Protein AF-A0A7Y4A2B8-F1 (afdb_monomer_lite)

Foldseek 3Di:
DKWAWDQDPVRDTDTDDDPDPVPRPGDTDDDPVVVVVVCVVVPDDPVNVVVVVVVVVVCCCVVPPVVVVVVVVVVVVVVVD

Structure (mmCIF, N/CA/C/O backbone):
data_AF-A0A7Y4A2B8-F1
#
_entry.id   AF-A0A7Y4A2B8-F1
#
loop_
_atom_site.group_PDB
_atom_site.id
_atom_site.type_symbol
_atom_site.label_atom_id
_atom_site.label_alt_id
_atom_site.label_comp_id
_atom_site.label_asym_id
_atom_site.label_entity_id
_atom_site.label_seq_id
_atom_site.pdbx_PDB_ins_code
_atom_site.Cartn_x
_atom_site.Cartn_y
_atom_site.Cartn_z
_atom_site.occupancy
_atom_site.B_iso_or_equiv
_atom_site.auth_seq_id
_atom_site.auth_comp_id
_atom_site.auth_asym_id
_atom_site.auth_atom_id
_atom_site.pdbx_PDB_model_num
ATOM 1 N N . MET A 1 1 ? 12.340 -7.205 -16.889 1.00 67.12 1 MET A N 1
ATOM 2 C CA . MET A 1 1 ? 13.450 -6.237 -16.821 1.00 67.12 1 MET A CA 1
ATOM 3 C C . MET A 1 1 ? 12.965 -4.946 -17.446 1.00 67.12 1 MET A C 1
ATOM 5 O O . MET A 1 1 ? 12.523 -4.996 -18.593 1.00 67.12 1 MET A O 1
ATOM 9 N N . PRO A 1 2 ? 12.966 -3.838 -16.691 1.00 75.31 2 PRO A N 1
ATOM 10 C CA . PRO A 1 2 ? 12.463 -2.565 -17.178 1.00 75.31 2 PRO A CA 1
ATOM 11 C C . PRO A 1 2 ? 13.264 -2.113 -18.398 1.00 75.31 2 PRO A C 1
ATOM 13 O O . PRO A 1 2 ? 14.488 -2.218 -18.421 1.00 75.31 2 PRO A O 1
ATOM 16 N N . THR A 1 3 ? 12.565 -1.639 -19.422 1.00 84.06 3 THR A N 1
ATOM 17 C CA . THR A 1 3 ? 13.167 -1.183 -20.678 1.00 84.06 3 THR A CA 1
ATOM 18 C C . THR A 1 3 ? 12.861 0.288 -20.889 1.00 84.06 3 THR A C 1
ATOM 20 O O . THR A 1 3 ? 11.750 0.746 -20.622 1.00 84.06 3 THR A O 1
ATOM 23 N N . CYS A 1 4 ? 13.851 1.047 -21.352 1.00 85.88 4 CYS A N 1
ATOM 24 C CA . CYS A 1 4 ? 13.653 2.452 -21.668 1.00 85.88 4 CYS A CA 1
ATOM 25 C C . CYS A 1 4 ? 13.078 2.593 -23.076 1.00 85.88 4 CYS A C 1
ATOM 27 O O . CYS A 1 4 ? 13.548 1.959 -24.022 1.00 85.88 4 CYS A O 1
ATOM 29 N N . ALA A 1 5 ? 12.075 3.446 -23.225 1.00 86.69 5 ALA A N 1
ATOM 30 C CA . ALA A 1 5 ? 11.457 3.763 -24.494 1.00 86.69 5 ALA A CA 1
ATOM 31 C C . ALA A 1 5 ? 11.435 5.269 -24.720 1.00 86.69 5 ALA A C 1
ATOM 33 O O . ALA A 1 5 ? 10.916 6.041 -23.911 1.00 86.69 5 ALA A O 1
ATOM 34 N N . LEU A 1 6 ? 11.990 5.680 -25.855 1.00 85.88 6 LEU A N 1
ATOM 35 C CA . LEU A 1 6 ? 12.088 7.078 -26.247 1.00 85.88 6 LEU A CA 1
ATOM 36 C C . LEU A 1 6 ? 11.212 7.328 -27.483 1.00 85.88 6 LEU A C 1
ATOM 38 O O . LEU A 1 6 ? 11.186 6.487 -28.390 1.00 85.88 6 LEU A O 1
ATOM 42 N N . PRO A 1 7 ? 10.478 8.454 -27.539 1.00 84.50 7 PRO A N 1
ATOM 43 C CA . PRO A 1 7 ? 9.719 8.818 -28.724 1.00 84.50 7 PRO A CA 1
ATOM 44 C C . PRO A 1 7 ? 10.673 9.177 -29.869 1.00 84.50 7 PRO A C 1
ATOM 46 O O . PRO A 1 7 ? 11.612 9.953 -29.698 1.00 84.50 7 PRO A O 1
ATOM 49 N N . ASN A 1 8 ? 10.427 8.621 -31.051 1.00 80.94 8 ASN A N 1
ATOM 50 C CA . ASN A 1 8 ? 11.132 8.989 -32.271 1.00 80.94 8 ASN A CA 1
ATOM 51 C C . ASN A 1 8 ? 10.494 10.235 -32.921 1.00 80.94 8 ASN A C 1
ATOM 53 O O . ASN A 1 8 ? 9.377 10.634 -32.591 1.00 80.94 8 ASN A O 1
ATOM 57 N N . ASN A 1 9 ? 11.169 10.822 -33.914 1.00 83.75 9 ASN A N 1
ATOM 58 C CA . ASN A 1 9 ? 10.682 12.008 -34.644 1.00 83.75 9 ASN A CA 1
ATOM 59 C C . ASN A 1 9 ? 9.373 11.782 -35.434 1.00 83.75 9 ASN A C 1
ATOM 61 O O . ASN A 1 9 ? 8.849 12.715 -36.034 1.00 83.75 9 ASN A O 1
ATOM 65 N N . GLN A 1 10 ? 8.863 10.549 -35.468 1.00 85.50 10 GLN A N 1
ATOM 66 C CA . GLN A 1 10 ? 7.606 10.163 -36.110 1.00 85.50 10 GLN A CA 1
ATOM 67 C C . 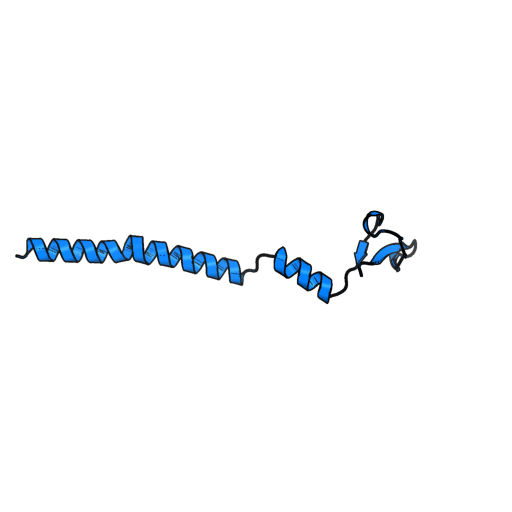GLN A 1 10 ? 6.475 9.946 -35.085 1.00 85.50 10 GLN A C 1
ATOM 69 O O . GLN A 1 10 ? 5.362 9.611 -35.480 1.00 85.50 10 GLN A O 1
ATOM 74 N N . GLY A 1 11 ? 6.744 10.140 -33.788 1.00 79.69 11 GLY A N 1
ATOM 75 C CA . GLY A 1 11 ? 5.773 9.993 -32.701 1.00 79.69 11 GLY A CA 1
ATOM 76 C C . GLY A 1 11 ? 5.597 8.565 -32.173 1.00 79.69 11 GLY A C 1
ATOM 77 O O . GLY A 1 11 ? 4.691 8.329 -31.378 1.00 79.69 11 GLY A O 1
ATOM 78 N N . PHE A 1 12 ? 6.439 7.613 -32.580 1.00 85.50 12 PHE A N 1
ATOM 79 C CA . PHE A 1 12 ? 6.402 6.230 -32.093 1.00 85.50 12 PHE A CA 1
ATOM 80 C C . PHE A 1 12 ? 7.422 5.998 -30.979 1.00 85.50 12 PHE A C 1
ATOM 82 O O . PHE A 1 12 ? 8.493 6.599 -30.975 1.00 85.50 12 PHE A O 1
ATOM 89 N N . LEU A 1 13 ? 7.114 5.083 -30.059 1.00 83.75 13 LEU A N 1
ATOM 90 C CA . LEU A 1 13 ? 8.041 4.656 -29.012 1.00 83.75 13 LEU A CA 1
ATOM 91 C C . LEU A 1 13 ? 9.013 3.610 -29.563 1.00 83.75 13 LEU A C 1
ATOM 93 O O . LEU A 1 13 ? 8.590 2.592 -30.109 1.00 83.75 13 LEU A O 1
ATOM 97 N N . HIS A 1 14 ? 10.311 3.850 -29.397 1.00 83.94 14 HIS A N 1
ATOM 98 C CA . HIS A 1 14 ? 11.363 2.895 -29.729 1.00 83.94 14 HIS A CA 1
ATOM 99 C C . HIS A 1 14 ? 12.102 2.469 -28.459 1.00 83.94 14 HIS A C 1
ATOM 101 O O . HIS A 1 14 ? 12.465 3.314 -27.640 1.00 83.94 14 HIS A O 1
ATOM 107 N N . VAL A 1 15 ? 12.340 1.164 -28.310 1.00 82.81 15 VAL A N 1
ATOM 108 C CA . VAL A 1 15 ? 13.057 0.600 -27.160 1.00 82.81 15 VAL A CA 1
ATOM 109 C C . VAL A 1 15 ? 14.551 0.870 -27.309 1.00 82.81 15 VAL A C 1
ATOM 111 O O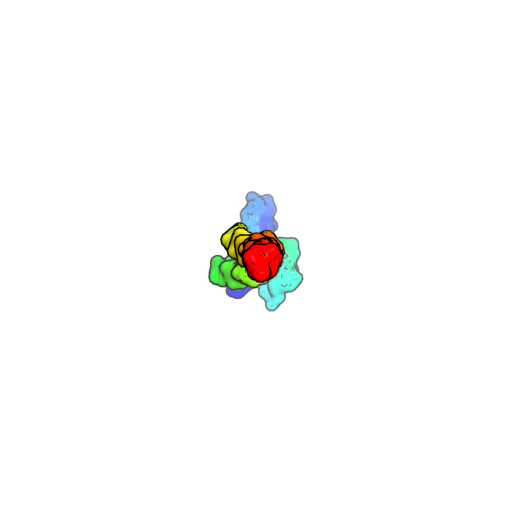 . VAL A 1 15 ? 15.153 0.534 -28.328 1.00 82.81 15 VAL A O 1
ATOM 114 N N . VAL A 1 16 ? 15.154 1.486 -26.300 1.00 82.75 16 VAL A N 1
ATOM 115 C CA . VAL A 1 16 ? 16.586 1.775 -26.247 1.00 82.75 16 VAL A CA 1
ATOM 116 C C . VAL A 1 16 ? 17.190 0.986 -25.094 1.00 82.75 16 VAL A C 1
ATOM 118 O O . VAL A 1 16 ? 16.689 1.024 -23.971 1.00 82.75 16 VAL A O 1
ATOM 121 N N . ASN A 1 17 ? 18.269 0.261 -25.383 1.00 76.62 17 ASN A N 1
ATOM 122 C CA . ASN A 1 17 ? 19.037 -0.431 -24.358 1.00 76.62 17 ASN A CA 1
ATOM 123 C C . ASN A 1 17 ? 19.965 0.582 -23.686 1.00 76.62 17 ASN A C 1
ATOM 125 O O . ASN A 1 17 ? 20.846 1.139 -24.340 1.00 76.62 17 ASN A O 1
ATOM 129 N N . LEU A 1 18 ? 19.727 0.823 -22.403 1.00 76.94 18 LEU A N 1
ATOM 130 C CA . LEU A 1 18 ? 20.605 1.584 -21.520 1.00 76.94 18 LEU A CA 1
ATOM 131 C C . LEU A 1 18 ? 21.278 0.610 -20.550 1.00 76.94 18 LEU A C 1
ATOM 133 O O . LEU A 1 18 ? 20.699 -0.431 -20.231 1.00 76.94 18 LEU A O 1
ATOM 137 N N . ASP A 1 19 ? 22.475 0.962 -20.082 1.00 76.19 19 ASP A N 1
ATOM 138 C CA . ASP A 1 19 ? 23.191 0.185 -19.063 1.00 76.19 19 ASP A CA 1
ATOM 139 C C . ASP A 1 19 ? 22.505 0.290 -17.688 1.00 76.19 19 ASP A C 1
ATOM 141 O O . ASP A 1 19 ? 22.496 -0.679 -16.928 1.00 76.19 19 ASP A O 1
ATOM 145 N N . ASP A 1 20 ? 21.866 1.432 -17.401 1.00 77.56 20 ASP A N 1
ATOM 146 C CA . ASP A 1 20 ? 20.995 1.641 -16.244 1.00 77.56 20 ASP A CA 1
ATOM 147 C C . ASP A 1 20 ? 19.661 2.279 -16.675 1.00 77.56 20 ASP A C 1
ATOM 149 O O . ASP A 1 20 ? 19.603 3.204 -17.488 1.00 77.56 20 ASP A O 1
ATOM 153 N N . VAL A 1 21 ? 18.560 1.784 -16.112 1.00 76.12 21 VAL A N 1
ATOM 154 C CA . VAL A 1 21 ? 17.212 2.328 -16.323 1.00 76.12 21 VAL A CA 1
ATOM 155 C C . VAL A 1 21 ? 17.055 3.689 -15.639 1.00 76.12 21 VAL A C 1
ATOM 157 O O . VAL A 1 21 ? 16.236 4.493 -16.083 1.00 76.12 21 VAL A O 1
ATOM 160 N N . ALA A 1 22 ? 17.854 3.980 -14.606 1.00 78.44 22 ALA A N 1
ATOM 161 C CA . ALA A 1 22 ? 17.876 5.283 -13.940 1.00 78.44 22 ALA A CA 1
ATOM 162 C C . ALA A 1 22 ? 18.250 6.439 -14.887 1.00 78.44 22 ALA A C 1
ATOM 164 O O . ALA A 1 22 ? 17.808 7.569 -14.680 1.00 78.44 22 ALA A O 1
ATOM 165 N N . ASP A 1 23 ? 18.987 6.145 -15.960 1.00 82.56 23 ASP A N 1
ATOM 166 C CA . ASP A 1 23 ? 19.396 7.124 -16.970 1.00 82.56 23 ASP A CA 1
ATOM 167 C C . ASP A 1 23 ? 18.338 7.330 -18.072 1.00 82.56 23 ASP A C 1
ATOM 169 O O . ASP A 1 23 ? 18.538 8.097 -19.020 1.00 82.56 23 ASP A O 1
ATOM 173 N N . CYS A 1 24 ? 17.186 6.658 -17.975 1.00 84.88 24 CYS A N 1
ATOM 174 C CA . CYS A 1 24 ? 16.101 6.805 -18.936 1.00 84.88 24 CYS A CA 1
ATOM 175 C C . CYS A 1 24 ? 15.406 8.164 -18.781 1.00 84.88 24 CYS A C 1
ATOM 177 O O . CYS A 1 24 ? 14.682 8.414 -17.821 1.00 84.88 24 CYS A O 1
ATOM 179 N N . THR A 1 25 ? 15.556 9.033 -19.780 1.00 84.00 25 THR A N 1
ATOM 180 C CA . THR A 1 25 ? 14.879 10.343 -19.842 1.00 84.00 25 THR A CA 1
ATOM 181 C C . THR A 1 25 ? 13.464 10.278 -20.430 1.00 84.00 25 THR A C 1
ATOM 183 O O . THR A 1 25 ? 12.774 11.295 -20.498 1.00 84.00 25 THR A O 1
ATOM 186 N N . GLY A 1 26 ? 13.045 9.096 -20.890 1.00 82.62 26 GLY A N 1
ATOM 187 C CA . GLY A 1 26 ? 11.766 8.849 -21.549 1.00 82.62 26 GLY A CA 1
ATOM 188 C C . GLY A 1 26 ? 10.794 8.051 -20.690 1.00 82.62 26 GLY A C 1
ATOM 189 O O . GLY A 1 26 ? 10.607 8.311 -19.505 1.00 82.62 26 GLY A O 1
ATOM 190 N N . TYR A 1 27 ? 10.156 7.065 -21.314 1.00 81.81 27 TYR A N 1
ATOM 191 C CA . TYR A 1 27 ? 9.206 6.181 -20.655 1.00 81.81 27 TYR A CA 1
ATOM 192 C C . TYR A 1 27 ? 9.892 4.883 -20.250 1.00 81.81 27 TYR A C 1
ATOM 194 O O . TYR A 1 27 ? 10.527 4.229 -21.074 1.00 81.81 27 TYR A O 1
ATOM 202 N N . VAL A 1 28 ? 9.718 4.476 -18.997 1.00 84.88 28 VAL A N 1
ATOM 203 C CA . VAL A 1 28 ? 10.141 3.153 -18.537 1.00 84.88 28 VAL A CA 1
ATOM 204 C C . VAL A 1 28 ? 8.975 2.192 -18.724 1.00 84.88 28 VAL A C 1
ATOM 206 O O . VAL A 1 28 ? 7.921 2.347 -18.109 1.00 84.88 28 VAL A O 1
ATOM 209 N N . MET A 1 29 ? 9.161 1.204 -19.591 1.00 83.12 29 MET A N 1
ATOM 210 C CA . MET A 1 29 ? 8.208 0.125 -19.801 1.00 83.12 29 MET A CA 1
ATOM 211 C C . MET A 1 29 ? 8.603 -1.074 -18.941 1.00 83.12 29 MET A C 1
ATOM 213 O O . MET A 1 29 ? 9.732 -1.564 -19.014 1.00 83.12 29 MET A O 1
ATOM 217 N N . VAL A 1 30 ? 7.662 -1.547 -18.132 1.00 84.19 30 VAL A N 1
ATOM 218 C CA . VAL A 1 30 ? 7.799 -2.737 -17.282 1.00 84.19 30 VAL A CA 1
ATOM 219 C C . VAL A 1 30 ? 6.931 -3.863 -17.823 1.00 84.19 30 VAL A C 1
ATOM 221 O O . VAL A 1 30 ? 5.931 -3.613 -18.500 1.00 84.19 30 VAL A O 1
ATOM 224 N N . ASN A 1 31 ? 7.305 -5.109 -17.533 1.00 85.69 31 ASN A N 1
ATOM 225 C CA . ASN A 1 31 ? 6.442 -6.235 -17.873 1.00 85.69 31 ASN A CA 1
ATOM 226 C C . ASN A 1 31 ? 5.176 -6.229 -16.994 1.00 85.69 31 ASN A C 1
ATOM 228 O O . ASN A 1 31 ? 5.184 -5.677 -15.894 1.00 85.69 31 ASN A O 1
ATOM 232 N N . LEU A 1 32 ? 4.103 -6.883 -17.449 1.00 82.44 32 LEU A N 1
ATOM 233 C CA . LEU A 1 32 ? 2.831 -6.949 -16.723 1.00 82.44 32 LEU A CA 1
ATOM 234 C C . LEU A 1 32 ? 3.001 -7.527 -15.308 1.00 82.44 32 LEU A C 1
ATOM 236 O O . LEU A 1 32 ? 2.416 -7.014 -14.360 1.00 82.44 32 LEU A O 1
ATOM 240 N N . ASP A 1 33 ? 3.844 -8.548 -15.154 1.00 84.62 33 ASP A N 1
ATOM 241 C CA . ASP A 1 33 ? 4.107 -9.170 -13.852 1.00 84.62 33 ASP A CA 1
ATOM 242 C C . ASP A 1 33 ? 4.817 -8.209 -12.884 1.00 84.62 33 ASP A C 1
ATOM 244 O O . ASP A 1 33 ? 4.476 -8.141 -11.706 1.00 84.62 33 ASP A O 1
ATOM 248 N N . GLU A 1 34 ? 5.771 -7.418 -13.389 1.00 81.12 34 GLU A N 1
ATOM 249 C CA . GLU A 1 34 ? 6.486 -6.396 -12.610 1.00 81.12 34 GLU A CA 1
ATOM 250 C C . GLU A 1 34 ? 5.549 -5.232 -12.250 1.00 81.12 34 GLU A C 1
ATOM 252 O O . GLU A 1 34 ? 5.592 -4.725 -11.132 1.00 81.12 34 GLU A O 1
ATOM 257 N N . TYR A 1 35 ? 4.662 -4.840 -13.169 1.00 81.62 35 TYR A N 1
ATOM 258 C CA . TYR A 1 35 ? 3.632 -3.836 -12.911 1.00 81.62 35 TYR A CA 1
ATOM 259 C C . TYR A 1 35 ? 2.671 -4.277 -11.804 1.00 81.62 35 TYR A C 1
ATOM 261 O O . TYR A 1 35 ? 2.422 -3.514 -10.873 1.00 81.62 35 TYR A O 1
ATOM 269 N N . ASN A 1 36 ? 2.170 -5.513 -11.879 1.00 83.62 36 ASN A N 1
ATOM 270 C CA . ASN A 1 36 ? 1.264 -6.066 -10.875 1.00 83.62 36 ASN A CA 1
ATOM 271 C C . ASN A 1 36 ? 1.934 -6.131 -9.502 1.00 83.62 36 ASN A C 1
ATOM 273 O O . ASN A 1 36 ? 1.317 -5.738 -8.519 1.00 83.62 36 ASN A O 1
ATOM 277 N N . LEU A 1 37 ? 3.206 -6.544 -9.441 1.00 83.94 37 LEU A N 1
ATOM 278 C CA . LEU A 1 37 ? 3.983 -6.535 -8.203 1.00 83.94 37 LEU A CA 1
ATOM 279 C C . LEU A 1 37 ? 4.056 -5.124 -7.596 1.00 83.94 37 LEU A C 1
ATOM 281 O O . LEU A 1 37 ? 3.825 -4.954 -6.407 1.00 83.94 37 LEU A O 1
ATOM 285 N N . ILE A 1 38 ? 4.367 -4.099 -8.398 1.00 80.62 38 ILE A N 1
ATOM 286 C CA . ILE A 1 38 ? 4.471 -2.718 -7.900 1.00 80.62 38 ILE A CA 1
ATOM 287 C C . ILE A 1 38 ? 3.101 -2.193 -7.458 1.00 80.62 38 ILE A C 1
ATOM 289 O O . ILE A 1 38 ? 3.013 -1.522 -6.427 1.00 80.62 38 ILE A O 1
ATOM 293 N N . MET A 1 39 ? 2.034 -2.484 -8.207 1.00 82.12 39 MET A N 1
ATOM 294 C CA . MET A 1 39 ? 0.690 -2.028 -7.849 1.00 82.12 39 MET A CA 1
ATOM 295 C C . MET A 1 39 ? 0.162 -2.700 -6.586 1.00 82.12 39 MET A C 1
ATOM 297 O O . MET A 1 39 ? -0.440 -2.005 -5.779 1.00 82.12 39 MET A O 1
ATOM 301 N N . ASP A 1 40 ? 0.455 -3.978 -6.352 1.00 79.31 40 AS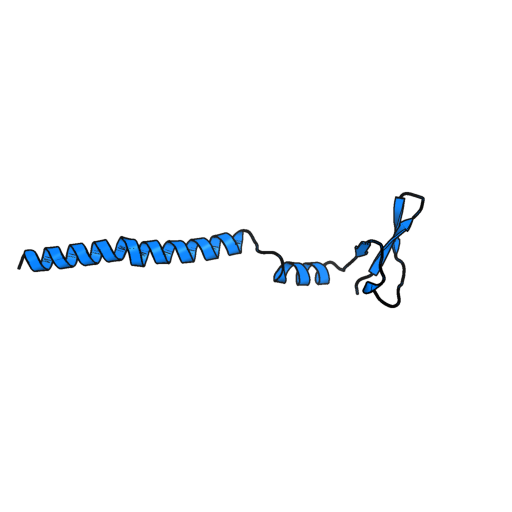P A N 1
ATOM 302 C CA . ASP A 1 40 ? 0.031 -4.686 -5.134 1.00 79.31 40 ASP A CA 1
ATOM 303 C C . ASP A 1 40 ? 0.550 -4.009 -3.849 1.00 79.31 40 ASP A C 1
ATOM 305 O O . ASP A 1 40 ? -0.138 -3.959 -2.836 1.00 79.31 40 ASP A O 1
ATOM 309 N N . TYR A 1 41 ? 1.740 -3.394 -3.897 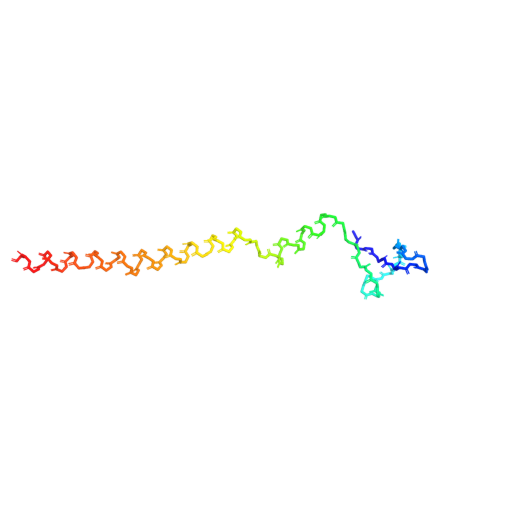1.00 75.12 41 TYR A N 1
ATOM 310 C CA . TYR A 1 41 ? 2.316 -2.681 -2.747 1.00 75.12 41 TYR A CA 1
ATOM 311 C C . TYR A 1 41 ? 1.965 -1.194 -2.662 1.00 75.12 41 TYR A C 1
ATOM 313 O O . TYR A 1 41 ? 2.139 -0.587 -1.604 1.00 75.12 41 TYR A O 1
ATOM 321 N N . THR A 1 42 ? 1.559 -0.568 -3.766 1.00 76.44 42 THR A N 1
ATOM 322 C CA . THR A 1 42 ? 1.413 0.899 -3.836 1.00 76.44 42 THR A CA 1
ATOM 323 C C . THR A 1 42 ? -0.028 1.354 -3.990 1.00 76.44 42 THR A C 1
ATOM 325 O O . THR A 1 42 ? -0.360 2.481 -3.615 1.00 76.44 42 THR A O 1
ATOM 328 N N . GLN A 1 43 ? -0.894 0.494 -4.518 1.00 79.75 43 GLN A N 1
ATOM 329 C CA . GLN A 1 43 ? -2.277 0.819 -4.784 1.00 79.75 43 GLN A CA 1
ATOM 330 C C . GLN A 1 43 ? -3.170 0.282 -3.672 1.00 79.75 43 GLN A C 1
ATOM 332 O O . GLN A 1 43 ? -3.384 -0.915 -3.544 1.00 79.75 43 GLN A O 1
ATOM 337 N N . VAL A 1 44 ? -3.780 1.198 -2.926 1.00 77.69 44 VAL A N 1
ATOM 338 C CA . VAL A 1 44 ? -4.880 0.841 -2.031 1.00 77.69 44 VAL A CA 1
ATOM 339 C C . VAL A 1 44 ? -6.127 0.584 -2.874 1.00 77.69 44 VAL A C 1
ATOM 341 O O . VAL A 1 44 ? -6.588 1.465 -3.610 1.00 77.69 44 VAL A O 1
ATOM 344 N N . THR A 1 45 ? -6.688 -0.617 -2.773 1.00 83.06 45 THR A N 1
ATOM 345 C CA . THR A 1 45 ? -7.900 -0.976 -3.514 1.00 83.06 45 THR A CA 1
ATOM 346 C C . THR A 1 45 ? -9.160 -0.456 -2.817 1.00 83.06 45 THR A C 1
ATOM 348 O O . THR A 1 45 ? -9.222 -0.305 -1.597 1.00 83.06 45 THR A O 1
ATOM 351 N N . ALA A 1 46 ? -10.227 -0.206 -3.586 1.00 83.69 46 ALA A N 1
ATOM 352 C CA . ALA A 1 46 ? -11.521 0.181 -3.013 1.00 83.69 46 ALA A CA 1
ATOM 353 C C . ALA A 1 46 ? -12.076 -0.881 -2.043 1.00 83.69 46 ALA A C 1
ATOM 355 O O . ALA A 1 46 ? -12.787 -0.538 -1.098 1.00 83.69 46 ALA A O 1
ATOM 356 N N . LEU A 1 47 ? -11.737 -2.156 -2.270 1.00 86.81 47 LEU A N 1
ATOM 357 C CA . LEU A 1 47 ? -12.134 -3.266 -1.411 1.00 86.81 47 LEU A CA 1
ATOM 358 C C . LEU A 1 47 ? -11.445 -3.192 -0.044 1.00 86.81 47 LEU A C 1
ATOM 360 O O . LEU A 1 47 ? -12.138 -3.255 0.966 1.00 86.81 47 LEU A O 1
ATOM 364 N N . GLU A 1 48 ? -10.128 -2.979 -0.001 1.00 83.19 48 GLU A N 1
ATOM 365 C CA . GLU A 1 48 ? -9.395 -2.815 1.264 1.00 83.19 48 GLU A CA 1
ATOM 366 C C . GLU A 1 48 ? -9.899 -1.615 2.064 1.00 83.19 48 GLU A C 1
ATOM 368 O O . GLU A 1 48 ? -10.078 -1.702 3.278 1.00 83.19 48 GLU A O 1
ATOM 373 N N . ILE A 1 49 ? -10.199 -0.496 1.393 1.00 85.06 49 ILE A N 1
ATOM 374 C CA . ILE A 1 49 ? -10.777 0.683 2.057 1.00 85.06 49 ILE A CA 1
ATOM 375 C C . ILE A 1 49 ? -12.118 0.322 2.694 1.00 85.06 49 ILE A C 1
ATOM 377 O O . ILE A 1 49 ? -12.371 0.668 3.851 1.00 85.06 49 ILE A O 1
ATOM 381 N N . ALA A 1 50 ? -12.981 -0.370 1.949 1.00 88.69 50 ALA A N 1
ATOM 382 C CA . ALA A 1 50 ? -14.285 -0.784 2.443 1.00 88.69 50 ALA A CA 1
ATOM 383 C C . ALA A 1 50 ? -14.159 -1.762 3.619 1.00 88.69 50 ALA A C 1
ATOM 385 O O . ALA A 1 50 ? -14.879 -1.615 4.609 1.00 88.69 50 ALA A O 1
ATOM 386 N N . GLU A 1 51 ? -13.237 -2.721 3.552 1.00 88.62 51 GLU A N 1
ATOM 387 C CA . GLU A 1 51 ? -12.996 -3.693 4.617 1.00 88.62 51 GLU A CA 1
ATOM 388 C C . GLU A 1 51 ? -12.513 -3.006 5.901 1.00 88.62 51 GLU A C 1
ATOM 390 O O . GLU A 1 51 ? -13.142 -3.145 6.955 1.00 88.62 51 GLU A O 1
ATOM 395 N N . HIS A 1 52 ? -11.473 -2.175 5.811 1.00 89.19 52 HIS A N 1
ATOM 396 C CA . HIS A 1 52 ? -10.947 -1.443 6.963 1.00 89.19 52 HIS A CA 1
ATOM 397 C C . HIS A 1 52 ? -11.971 -0.476 7.564 1.00 89.19 52 HIS A C 1
ATOM 399 O O . HIS A 1 52 ? -12.097 -0.391 8.790 1.00 89.19 52 HIS A O 1
ATOM 405 N N . PHE A 1 53 ? -12.745 0.219 6.725 1.00 90.31 53 PHE A N 1
ATOM 406 C CA . PHE A 1 53 ? -13.827 1.081 7.194 1.00 90.31 53 PHE A CA 1
ATOM 407 C C . PHE A 1 53 ? -14.907 0.280 7.926 1.00 90.31 53 PHE A C 1
ATOM 409 O O . PHE A 1 53 ? -15.334 0.672 9.011 1.00 90.31 53 PHE A O 1
ATOM 416 N N . THR A 1 54 ? -15.330 -0.855 7.367 1.00 90.62 54 THR A N 1
ATOM 417 C CA . THR A 1 54 ? -16.386 -1.693 7.950 1.00 90.62 54 THR A CA 1
ATOM 418 C C . THR A 1 54 ? -15.957 -2.253 9.302 1.00 90.62 54 THR A C 1
ATOM 420 O O . THR A 1 54 ? -16.730 -2.201 10.260 1.00 90.62 54 THR A O 1
ATOM 423 N N . ILE A 1 55 ? -14.709 -2.717 9.417 1.00 89.06 55 ILE A N 1
ATOM 424 C CA . ILE A 1 55 ? -14.146 -3.183 10.688 1.00 89.06 55 ILE A CA 1
ATOM 425 C C . ILE A 1 55 ? -14.141 -2.042 11.711 1.00 89.06 55 ILE A C 1
ATOM 427 O O . ILE A 1 55 ? -14.699 -2.203 12.799 1.00 89.06 55 ILE A O 1
ATOM 431 N N . GLY A 1 56 ? -13.594 -0.874 11.359 1.00 88.06 56 GLY A N 1
ATOM 432 C CA . GLY A 1 56 ? -13.551 0.284 12.256 1.00 88.06 56 GLY A CA 1
ATOM 433 C C . GLY A 1 56 ? -14.944 0.738 12.704 1.00 88.06 56 GLY A C 1
ATOM 434 O O . GLY A 1 56 ? -15.184 0.943 13.896 1.00 88.06 56 GLY A O 1
ATOM 435 N N . PHE A 1 57 ? -15.892 0.816 11.770 1.00 89.50 57 PHE A N 1
ATOM 436 C CA . PHE A 1 57 ? -17.279 1.169 12.056 1.00 89.50 57 PHE A CA 1
ATOM 437 C C . PHE A 1 57 ? -17.953 0.148 12.980 1.00 89.50 57 PHE A C 1
ATOM 439 O O . PHE A 1 57 ? -18.605 0.538 13.950 1.00 89.50 57 PHE A O 1
ATOM 446 N N . SER A 1 58 ? -17.764 -1.153 12.731 1.00 88.94 58 SER A N 1
ATOM 447 C CA . SER A 1 58 ? -18.338 -2.214 13.568 1.00 88.94 58 SER A CA 1
ATOM 448 C C . SER A 1 58 ? -17.836 -2.134 15.011 1.00 88.94 58 SER A C 1
ATOM 450 O O . SER A 1 58 ? -18.617 -2.296 15.947 1.00 88.94 58 SER A O 1
ATOM 452 N N . LEU A 1 59 ? -16.560 -1.788 15.202 1.00 89.94 59 LEU A N 1
ATOM 453 C CA . LEU A 1 59 ? -15.945 -1.639 16.516 1.00 89.94 59 LEU A CA 1
ATOM 454 C C . LEU A 1 59 ? -16.594 -0.480 17.286 1.00 89.94 59 LEU A C 1
ATOM 456 O O . LEU A 1 59 ? -17.036 -0.661 18.419 1.00 89.94 59 LEU A O 1
ATOM 460 N N . VAL A 1 60 ? -16.749 0.685 16.649 1.00 88.44 60 VAL A N 1
ATOM 461 C CA . VAL A 1 60 ? -17.423 1.850 17.251 1.00 88.44 60 VAL A CA 1
ATOM 462 C C . VAL A 1 60 ? -18.896 1.560 17.537 1.00 88.44 60 VAL A C 1
ATOM 464 O O . VAL A 1 60 ? -19.405 1.917 18.599 1.00 88.44 60 VAL A O 1
ATOM 467 N N . PHE A 1 61 ? -19.595 0.893 16.624 1.00 89.94 61 PHE A N 1
ATOM 468 C CA . PHE A 1 61 ? -21.010 0.592 16.800 1.00 89.94 61 PHE A CA 1
ATOM 469 C C . PHE A 1 61 ? -21.250 -0.420 17.930 1.00 89.94 61 PHE A C 1
ATOM 471 O O . PHE A 1 61 ? -22.092 -0.192 18.799 1.00 89.94 61 PHE A O 1
ATOM 478 N N . VAL A 1 62 ? -20.492 -1.517 17.970 1.00 88.31 62 VAL A N 1
ATOM 479 C CA . VAL A 1 62 ? -20.659 -2.561 18.989 1.00 88.31 62 VAL A CA 1
ATOM 480 C C . VAL A 1 62 ? -20.185 -2.068 20.355 1.00 88.31 62 VAL A C 1
ATOM 482 O O . VAL A 1 62 ? -20.947 -2.103 21.323 1.00 88.31 62 VAL A O 1
ATOM 485 N N . PHE A 1 63 ? -18.951 -1.569 20.445 1.00 84.94 63 PHE A N 1
ATOM 486 C CA . PHE A 1 63 ? -18.374 -1.180 21.732 1.00 84.94 63 PHE A CA 1
ATOM 487 C C . PHE A 1 63 ? -18.849 0.186 22.222 1.00 84.94 63 PHE A C 1
ATOM 489 O O . PHE A 1 63 ? -18.928 0.404 23.427 1.00 84.94 63 PHE A O 1
ATOM 496 N N . GLY A 1 64 ? -19.184 1.099 21.313 1.00 82.25 64 GLY A N 1
ATOM 497 C CA . GLY A 1 64 ? -19.729 2.405 21.662 1.00 82.25 64 GLY A CA 1
ATOM 498 C C . GLY A 1 64 ? -21.234 2.348 21.889 1.00 82.25 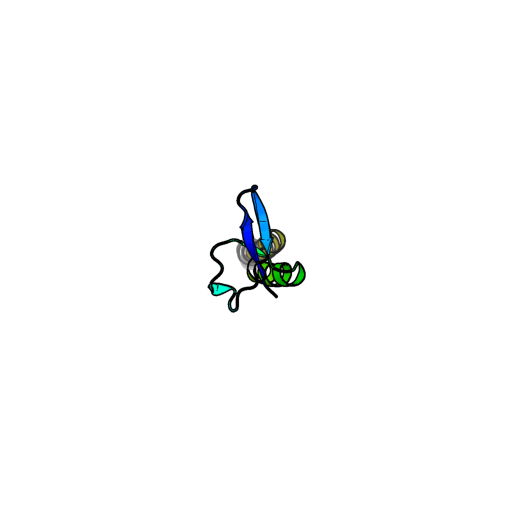64 GLY A C 1
ATOM 499 O O . GLY A 1 64 ? -21.707 2.627 22.985 1.00 82.25 64 GLY A O 1
ATOM 500 N N . TYR A 1 65 ? -22.010 1.986 20.866 1.00 81.25 65 TYR A N 1
ATOM 501 C CA . TYR A 1 65 ? -23.468 2.089 20.935 1.00 81.25 65 TYR A CA 1
ATOM 502 C C . TYR A 1 65 ? -24.121 0.892 21.638 1.00 81.25 65 TYR A C 1
ATOM 504 O O . TYR A 1 65 ? -24.823 1.081 22.633 1.00 81.25 65 TYR A O 1
ATOM 512 N N . LEU A 1 66 ? -23.881 -0.344 21.189 1.00 85.62 66 LEU A N 1
ATOM 513 C CA . LEU A 1 66 ? -24.594 -1.513 21.730 1.00 85.62 66 LEU A CA 1
ATOM 514 C C . LEU A 1 66 ? -24.257 -1.796 23.200 1.00 85.62 66 LEU A C 1
ATOM 516 O O . LEU A 1 66 ? -25.157 -2.097 23.987 1.00 85.62 66 LEU A O 1
ATOM 520 N N . MET A 1 67 ? -22.998 -1.625 23.607 1.00 82.56 67 MET A N 1
ATOM 521 C CA . MET A 1 67 ? -22.603 -1.750 25.018 1.00 82.56 67 MET A CA 1
ATOM 522 C C . MET A 1 67 ? -23.381 -0.791 25.928 1.00 82.56 67 MET A C 1
ATOM 524 O O . MET A 1 67 ? -23.761 -1.172 27.034 1.00 82.56 67 MET A O 1
ATOM 528 N N . THR A 1 68 ? -23.698 0.427 25.469 1.00 83.12 68 THR A N 1
ATOM 529 C CA . THR A 1 68 ? -24.481 1.374 26.285 1.00 83.12 68 THR A CA 1
ATOM 530 C C . THR A 1 68 ? -25.910 0.897 26.525 1.00 83.12 68 THR A C 1
ATOM 532 O O . THR A 1 68 ? -26.467 1.169 27.589 1.00 83.12 68 THR A O 1
ATOM 535 N N . LEU A 1 69 ? -26.499 0.147 25.587 1.00 83.25 69 LEU A N 1
ATOM 536 C CA . LEU A 1 69 ? -27.811 -0.472 25.780 1.00 83.25 69 LEU A CA 1
ATOM 537 C C . LEU A 1 69 ? -27.742 -1.579 26.835 1.00 83.25 69 LEU A C 1
ATOM 539 O O . LEU A 1 69 ? -28.603 -1.628 27.712 1.00 83.25 69 LEU A O 1
ATOM 543 N N . GLY A 1 70 ? -26.695 -2.408 26.797 1.00 80.94 70 GLY A N 1
ATOM 544 C CA . GLY A 1 70 ? -26.443 -3.430 27.817 1.00 80.94 70 GLY A CA 1
ATOM 545 C C . GLY A 1 70 ? -26.269 -2.828 29.213 1.00 80.94 70 GLY A C 1
ATOM 546 O O . GLY A 1 70 ? -26.910 -3.274 30.162 1.00 80.94 70 GLY A O 1
ATOM 547 N N . ILE A 1 71 ? -25.481 -1.755 29.330 1.00 81.38 71 ILE A N 1
ATOM 548 C CA . ILE A 1 71 ? -25.268 -1.041 30.598 1.00 81.38 71 ILE A CA 1
ATOM 549 C C . ILE A 1 71 ? -26.580 -0.436 31.113 1.00 81.38 71 ILE A C 1
ATOM 551 O O . ILE A 1 71 ? -26.918 -0.609 32.281 1.00 81.38 71 ILE A O 1
ATOM 555 N N . LYS A 1 72 ? -27.364 0.229 30.253 1.00 83.19 72 LYS A N 1
ATOM 556 C CA . LYS A 1 72 ? -28.666 0.790 30.651 1.00 83.19 72 LYS A CA 1
ATOM 557 C C . LYS A 1 72 ? -29.654 -0.286 31.097 1.00 83.19 72 LYS A C 1
ATOM 559 O O . LYS A 1 72 ? -30.381 -0.071 32.064 1.00 83.19 72 LYS A O 1
ATOM 564 N N . ALA A 1 73 ? -29.681 -1.431 30.416 1.00 81.75 73 ALA A N 1
ATOM 565 C CA . ALA A 1 73 ? -30.514 -2.559 30.816 1.00 81.75 73 ALA A CA 1
ATOM 566 C C . ALA A 1 73 ? -30.087 -3.110 32.186 1.00 81.75 73 ALA A C 1
ATOM 568 O O . ALA A 1 73 ? -30.941 -3.320 33.041 1.00 81.75 73 ALA A O 1
ATOM 569 N N . ALA A 1 74 ? -28.781 -3.267 32.423 1.00 82.19 74 ALA A N 1
ATOM 570 C CA . ALA A 1 74 ? -28.247 -3.723 33.704 1.00 82.19 74 ALA A CA 1
ATOM 571 C C . ALA A 1 74 ? -28.586 -2.763 34.858 1.00 82.19 74 ALA A C 1
ATOM 573 O O . ALA A 1 74 ? -29.061 -3.213 35.897 1.00 82.19 74 ALA A O 1
ATOM 574 N N . ILE A 1 75 ? -28.423 -1.448 34.662 1.00 86.31 75 ILE A N 1
ATOM 575 C CA . ILE A 1 75 ? -28.794 -0.430 35.662 1.00 86.31 75 ILE A CA 1
ATOM 576 C C . ILE A 1 75 ? -30.284 -0.528 36.004 1.00 86.31 75 ILE A C 1
ATOM 578 O O . ILE A 1 75 ? -30.645 -0.581 37.175 1.00 86.31 75 ILE A O 1
ATOM 582 N N . LYS A 1 76 ? -31.152 -0.632 34.991 1.00 86.56 76 LYS A N 1
ATOM 583 C CA . LYS A 1 76 ? -32.601 -0.718 35.201 1.00 86.56 76 LYS A CA 1
ATOM 584 C C . LYS A 1 76 ? -33.023 -1.983 35.957 1.00 86.56 76 LYS A C 1
ATOM 586 O O . LYS A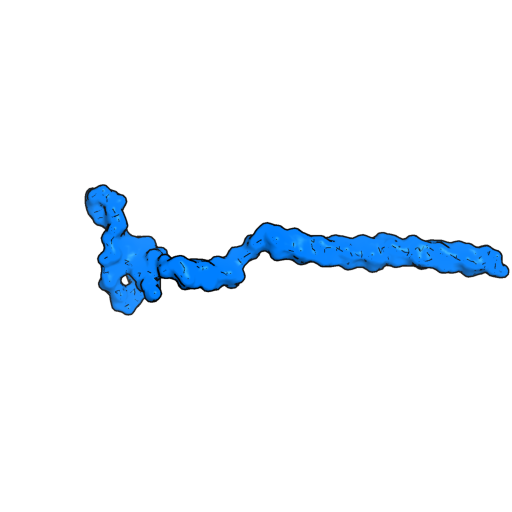 1 76 ? -33.989 -1.942 36.708 1.00 86.56 76 LYS A O 1
ATOM 591 N N . VAL A 1 77 ? -32.321 -3.102 35.760 1.00 85.94 77 VAL A N 1
ATOM 592 C CA . VAL A 1 77 ? -32.553 -4.342 36.523 1.00 85.94 77 VAL A CA 1
ATOM 593 C C . VAL A 1 77 ? -32.145 -4.173 37.986 1.00 85.94 77 VAL A C 1
ATOM 595 O O . VAL A 1 77 ? -32.866 -4.642 38.858 1.00 85.94 77 VAL A O 1
ATOM 598 N N . ILE A 1 78 ? -31.033 -3.484 38.259 1.00 87.25 78 ILE A N 1
ATOM 599 C CA . ILE A 1 78 ? -30.596 -3.184 39.631 1.00 87.25 78 ILE A CA 1
ATOM 600 C C . ILE A 1 78 ? -31.610 -2.277 40.341 1.00 87.25 78 ILE A C 1
ATOM 602 O O . ILE A 1 78 ? -31.921 -2.526 41.494 1.00 87.25 78 ILE A O 1
ATOM 606 N N . GLU A 1 79 ? -32.151 -1.262 39.665 1.00 84.25 79 GLU A N 1
ATOM 607 C CA . GLU A 1 79 ? -33.157 -0.349 40.243 1.00 84.25 79 GLU A CA 1
ATOM 608 C C . GLU A 1 79 ? -34.537 -0.996 40.475 1.00 84.25 79 GLU A C 1
ATOM 610 O O . GLU A 1 79 ? -35.370 -0.428 41.178 1.00 84.25 79 GLU A O 1
ATOM 615 N N . LEU A 1 80 ? -34.805 -2.152 39.860 1.00 78.56 80 LEU A N 1
ATOM 616 C CA . LEU A 1 80 ? -36.045 -2.921 40.028 1.00 78.56 80 LEU A CA 1
ATOM 617 C C . LEU A 1 80 ? -35.978 -3.954 41.169 1.00 78.56 80 LEU A C 1
ATOM 619 O O . LEU A 1 80 ? -37.013 -4.545 41.486 1.00 78.56 80 LEU A O 1
ATOM 623 N N . LEU A 1 81 ? -34.791 -4.192 41.739 1.00 63.25 81 LEU A N 1
ATOM 624 C CA . LEU A 1 81 ? -34.537 -5.060 42.898 1.00 63.25 81 LEU A CA 1
ATOM 625 C C . LEU A 1 81 ? -34.587 -4.259 44.204 1.00 63.25 81 LEU A C 1
ATOM 627 O O . LEU A 1 81 ? -35.134 -4.813 45.184 1.00 63.25 81 LEU A O 1
#

pLDDT: mean 83.06, std 4.71, range [63.25, 90.62]

Organism: NCBI:txid62763

Radius of gyration: 28.32 Å; chains: 1; bounding box: 59×21×79 Å

Sequence (81 aa):
MPTCALPNNQGFLHVVNLDDVADCTGYVMVNLDEYNLIMDYTQVTALEIAEHFTIGFSLVFVFGYLMTLGIKAAIKVIELL

Secondary structure (DSSP, 8-state):
--EEEEE-TTS-EEEE--S-GGG-SSEEE--HHHHHHHHHHH---HHHHHHHHHHHHHHIIIIIIIHHHHHHHHHHHHHT-